Protein AF-A0A7L0XP33-F1 (afdb_monomer)

Sequence (122 aa):
SQVLLNQLRAVFDQIIELQNAQDAMYRAALEELQLRLQFEERKKQRELEGKWGVTASEEEEESKRMKEFQDSIPKMCSQLRILTHFYQGIVQQFLVLLTTSSDESLRFLSFRLDFNEHYKAR

Solvent-accessible surface area (backbone atoms only — not comparable to full-atom values): 6788 Å² total; per-residue (Å²): 114,68,68,60,54,54,46,53,49,52,53,52,53,46,51,51,52,48,51,54,52,52,51,54,51,52,50,56,53,50,53,53,52,52,53,51,53,52,51,54,50,54,40,53,52,31,49,73,71,69,43,86,64,74,54,73,68,57,53,51,52,48,54,49,51,53,47,55,53,60,67,43,48,62,55,55,54,50,51,51,53,50,52,52,53,52,47,53,54,52,52,41,52,45,44,53,53,26,58,71,44,94,47,69,70,46,32,54,48,32,52,64,74,45,64,80,53,79,64,62,82,127

Structure (mmCIF, N/CA/C/O backbone):
data_AF-A0A7L0XP33-F1
#
_entry.id   AF-A0A7L0XP33-F1
#
loop_
_atom_site.group_PDB
_atom_site.id
_atom_site.type_symbol
_atom_site.label_atom_id
_atom_site.label_alt_id
_atom_site.label_comp_id
_atom_site.label_asym_id
_atom_site.label_entity_id
_atom_site.label_seq_id
_atom_site.pdbx_PDB_ins_code
_atom_site.Cartn_x
_atom_site.Cartn_y
_atom_site.Cartn_z
_atom_site.occupancy
_atom_site.B_iso_or_equiv
_atom_site.auth_seq_id
_atom_site.auth_comp_id
_atom_site.auth_asym_id
_atom_site.auth_atom_id
_atom_site.pdbx_PDB_model_num
ATOM 1 N N . SER A 1 1 ? 13.344 -0.849 -31.177 1.00 59.28 1 SER A N 1
ATOM 2 C CA . SER A 1 1 ? 12.303 0.056 -30.639 1.00 59.28 1 SER A CA 1
ATOM 3 C C . SER A 1 1 ? 11.183 -0.639 -29.859 1.00 59.28 1 SER A C 1
ATOM 5 O O . SER A 1 1 ? 10.786 -0.095 -28.841 1.00 59.28 1 SER A O 1
ATOM 7 N N . GLN A 1 2 ? 10.695 -1.835 -30.240 1.00 76.06 2 GLN A N 1
ATOM 8 C CA . GLN A 1 2 ? 9.639 -2.550 -29.481 1.00 76.06 2 GLN A CA 1
ATOM 9 C C . GLN A 1 2 ? 10.021 -2.904 -28.033 1.00 76.06 2 GLN A C 1
ATOM 11 O O . GLN A 1 2 ? 9.199 -2.769 -27.136 1.00 76.06 2 GLN A O 1
ATOM 16 N N . VAL A 1 3 ? 11.275 -3.294 -27.784 1.00 77.94 3 VAL A N 1
ATOM 17 C CA . VAL A 1 3 ? 11.747 -3.660 -26.434 1.00 77.94 3 VAL A CA 1
ATOM 18 C C . VAL A 1 3 ? 11.653 -2.483 -25.453 1.00 77.94 3 VAL A C 1
ATOM 20 O O . VAL A 1 3 ? 11.224 -2.667 -24.320 1.00 77.94 3 VAL A O 1
ATOM 23 N N . LEU A 1 4 ? 11.979 -1.265 -25.902 1.00 75.69 4 LEU A N 1
ATOM 24 C CA . LEU A 1 4 ? 11.901 -0.053 -25.079 1.00 75.69 4 LEU A CA 1
ATOM 25 C C . LEU A 1 4 ? 10.450 0.292 -24.711 1.00 75.69 4 LEU A C 1
ATOM 27 O O . LEU A 1 4 ? 10.168 0.631 -23.568 1.00 75.69 4 LEU A O 1
ATOM 31 N N . LEU A 1 5 ? 9.526 0.166 -25.669 1.00 81.88 5 LEU A N 1
ATOM 32 C CA . LEU A 1 5 ? 8.097 0.400 -25.439 1.00 81.88 5 LEU A CA 1
ATOM 33 C C . LEU A 1 5 ? 7.494 -0.636 -24.486 1.00 81.88 5 LEU A C 1
ATOM 35 O O . LEU A 1 5 ? 6.687 -0.281 -23.633 1.00 81.88 5 LEU A O 1
ATOM 39 N N . ASN A 1 6 ? 7.917 -1.898 -24.591 1.00 83.38 6 ASN A N 1
ATOM 40 C CA . ASN A 1 6 ? 7.487 -2.948 -23.671 1.00 83.38 6 ASN A CA 1
ATOM 41 C C . ASN A 1 6 ? 7.986 -2.688 -22.243 1.00 83.38 6 ASN A C 1
ATOM 43 O O . ASN A 1 6 ? 7.234 -2.884 -21.296 1.00 83.38 6 ASN A O 1
ATOM 47 N N . GLN A 1 7 ? 9.219 -2.199 -22.089 1.00 79.31 7 GLN A N 1
ATOM 48 C CA . GLN A 1 7 ? 9.756 -1.810 -20.782 1.00 79.31 7 GLN A CA 1
ATOM 49 C C . GLN A 1 7 ? 9.049 -0.574 -20.212 1.00 79.31 7 GLN A C 1
ATOM 51 O O . GLN A 1 7 ? 8.690 -0.562 -19.041 1.00 79.31 7 GLN A O 1
ATOM 56 N N . LEU A 1 8 ? 8.764 0.433 -21.042 1.00 83.06 8 LEU A N 1
ATOM 57 C CA . LEU A 1 8 ? 7.969 1.594 -20.632 1.00 83.06 8 LEU A CA 1
ATOM 58 C C . LEU A 1 8 ? 6.578 1.166 -20.139 1.00 83.06 8 LEU A C 1
ATOM 60 O O . LEU A 1 8 ? 6.109 1.639 -19.109 1.00 83.06 8 LEU A O 1
ATOM 64 N N . ARG A 1 9 ? 5.932 0.241 -20.857 1.00 89.06 9 ARG A N 1
ATOM 65 C CA . ARG A 1 9 ? 4.645 -0.328 -20.453 1.00 89.06 9 ARG A CA 1
ATOM 66 C C . ARG A 1 9 ? 4.745 -1.052 -19.111 1.00 89.06 9 ARG A C 1
ATOM 68 O O . ARG A 1 9 ? 3.922 -0.790 -18.248 1.00 89.06 9 ARG A O 1
ATOM 75 N N . ALA A 1 10 ? 5.783 -1.864 -18.908 1.00 86.62 10 ALA A N 1
ATOM 76 C CA . ALA A 1 10 ? 6.020 -2.541 -17.635 1.00 86.62 10 ALA A CA 1
ATOM 77 C C . ALA A 1 10 ? 6.198 -1.554 -16.465 1.00 86.62 10 ALA A C 1
ATOM 79 O O . ALA A 1 10 ? 5.688 -1.800 -15.376 1.00 86.62 10 ALA A O 1
ATOM 80 N N . VAL A 1 11 ? 6.859 -0.409 -16.685 1.00 85.06 11 VAL A N 1
ATOM 81 C CA . VAL A 1 11 ? 6.952 0.661 -15.674 1.00 85.06 11 VAL A CA 1
ATOM 82 C C . VAL A 1 11 ? 5.568 1.221 -15.340 1.00 85.06 11 VAL A C 1
ATOM 84 O O . VAL A 1 11 ? 5.245 1.378 -14.164 1.00 85.06 11 VAL A O 1
ATOM 87 N N . PHE A 1 12 ? 4.742 1.515 -16.348 1.00 88.00 12 PHE A N 1
ATOM 88 C CA . PHE A 1 12 ? 3.384 2.019 -16.123 1.00 88.00 12 PHE A CA 1
ATOM 89 C C . PHE A 1 12 ? 2.499 1.010 -15.391 1.00 88.00 12 PHE A C 1
ATOM 91 O O . PHE A 1 12 ? 1.811 1.393 -14.446 1.00 88.00 12 PHE A O 1
ATOM 98 N N . ASP A 1 13 ? 2.552 -0.261 -15.782 1.00 90.25 13 ASP A N 1
ATOM 99 C CA . ASP A 1 13 ? 1.806 -1.331 -15.121 1.00 90.25 13 ASP A CA 1
ATOM 100 C C . ASP A 1 13 ? 2.211 -1.420 -13.636 1.00 90.25 13 ASP A C 1
ATOM 102 O O . ASP A 1 13 ? 1.348 -1.452 -12.759 1.00 90.25 13 ASP A O 1
ATOM 106 N N . GLN A 1 14 ? 3.509 -1.309 -13.330 1.00 87.19 14 GLN A N 1
ATOM 107 C CA . GLN A 1 14 ? 4.012 -1.318 -11.954 1.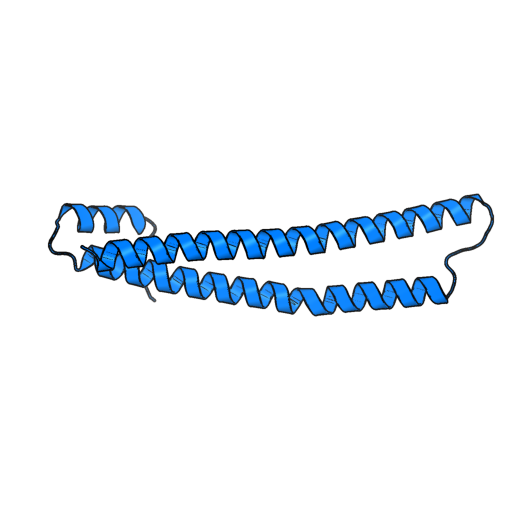00 87.19 14 GLN A CA 1
ATOM 108 C C . GLN A 1 14 ? 3.557 -0.104 -11.127 1.00 87.19 14 GLN A C 1
ATOM 110 O O . GLN A 1 14 ? 3.296 -0.232 -9.930 1.00 87.19 14 GLN A O 1
ATOM 115 N N . ILE A 1 15 ? 3.459 1.081 -11.742 1.00 88.88 15 ILE A N 1
ATOM 116 C CA . ILE A 1 15 ? 2.931 2.285 -11.078 1.00 88.88 15 ILE A CA 1
ATOM 117 C C . ILE A 1 15 ? 1.465 2.070 -10.690 1.00 88.88 15 ILE A C 1
ATOM 119 O O . ILE A 1 15 ? 1.072 2.401 -9.572 1.00 88.88 15 ILE A O 1
ATOM 123 N N . ILE A 1 16 ? 0.670 1.491 -11.592 1.00 91.31 16 ILE A N 1
ATOM 124 C CA . ILE A 1 16 ? -0.744 1.194 -11.342 1.00 91.31 16 ILE A CA 1
ATOM 125 C C . ILE A 1 16 ? -0.882 0.142 -10.235 1.00 91.31 16 ILE A C 1
ATOM 127 O O . ILE A 1 16 ? -1.699 0.307 -9.330 1.00 91.31 16 ILE A O 1
ATOM 131 N N . GLU A 1 17 ? -0.071 -0.919 -10.256 1.00 90.81 17 GLU A N 1
ATOM 132 C CA . GLU A 1 17 ? -0.069 -1.925 -9.187 1.00 90.81 17 GLU A CA 1
ATOM 133 C C . GLU A 1 17 ? 0.279 -1.323 -7.822 1.00 90.81 17 GLU A C 1
ATOM 135 O O . GLU A 1 17 ? -0.387 -1.626 -6.828 1.00 90.81 17 GLU A O 1
ATOM 140 N N . LEU A 1 18 ? 1.273 -0.430 -7.770 1.00 88.81 18 LEU A N 1
ATOM 141 C CA . LEU A 1 18 ? 1.637 0.273 -6.543 1.00 88.81 18 LEU A CA 1
ATOM 142 C C . LEU A 1 18 ? 0.493 1.154 -6.031 1.00 88.81 18 LEU A C 1
ATOM 144 O O . LEU A 1 18 ? 0.186 1.105 -4.841 1.00 88.81 18 LEU A O 1
ATOM 148 N N . GLN A 1 19 ? -0.156 1.921 -6.914 1.00 91.06 19 GLN A N 1
ATOM 149 C CA . GLN A 1 19 ? -1.314 2.746 -6.555 1.00 91.06 19 GLN A CA 1
ATOM 150 C C . GLN A 1 19 ? -2.454 1.897 -5.989 1.00 91.06 19 GLN A C 1
ATOM 152 O O . GLN A 1 19 ? -2.975 2.206 -4.922 1.00 91.06 19 GLN A O 1
ATOM 157 N N . ASN A 1 20 ? -2.794 0.788 -6.646 1.00 92.06 20 ASN A N 1
ATOM 158 C CA . ASN A 1 20 ? -3.858 -0.104 -6.188 1.00 92.06 20 ASN A CA 1
ATOM 159 C C . ASN A 1 20 ? -3.546 -0.724 -4.819 1.00 92.06 20 ASN A C 1
ATOM 161 O O . ASN A 1 20 ? -4.425 -0.803 -3.958 1.00 92.06 20 ASN A O 1
ATOM 165 N N . ALA A 1 21 ? -2.300 -1.154 -4.598 1.00 90.31 21 ALA A N 1
ATOM 166 C CA . ALA A 1 21 ? -1.872 -1.689 -3.310 1.00 90.31 21 ALA A CA 1
ATOM 167 C C . ALA A 1 21 ? -1.930 -0.619 -2.211 1.00 90.31 21 ALA A C 1
ATOM 169 O O . ALA A 1 21 ? -2.432 -0.880 -1.119 1.00 90.31 21 ALA A O 1
ATOM 170 N N . GLN A 1 22 ? -1.471 0.598 -2.509 1.00 89.56 22 GLN A N 1
ATOM 171 C CA . GLN A 1 22 ? -1.526 1.728 -1.588 1.00 89.56 22 GLN A CA 1
ATOM 172 C C . GLN A 1 22 ? -2.974 2.097 -1.229 1.00 89.56 22 GLN A C 1
ATOM 174 O O . GLN A 1 22 ? -3.287 2.259 -0.049 1.00 89.56 22 GLN A O 1
ATOM 179 N N . ASP A 1 23 ? -3.869 2.160 -2.213 1.00 93.31 23 ASP A N 1
ATOM 180 C CA . ASP A 1 23 ? -5.291 2.433 -2.004 1.00 93.31 23 ASP A CA 1
ATOM 181 C C . ASP A 1 23 ? -5.959 1.361 -1.141 1.00 93.31 23 ASP A C 1
ATOM 183 O O . ASP A 1 23 ? -6.701 1.686 -0.212 1.00 93.31 23 ASP A O 1
ATOM 187 N N . ALA A 1 24 ? -5.677 0.080 -1.400 1.00 90.94 24 ALA A N 1
ATOM 188 C CA . ALA A 1 24 ? -6.183 -1.018 -0.581 1.00 90.94 24 ALA A CA 1
ATOM 189 C C . ALA A 1 24 ? -5.712 -0.893 0.875 1.00 90.94 24 ALA A C 1
ATOM 191 O O . ALA A 1 24 ? -6.496 -1.102 1.804 1.00 90.94 24 ALA A O 1
ATOM 192 N N . MET A 1 25 ? -4.454 -0.490 1.082 1.00 90.25 25 MET A N 1
ATOM 193 C CA . MET A 1 25 ? -3.920 -0.275 2.421 1.00 90.25 25 MET A CA 1
ATOM 194 C C . MET A 1 25 ? -4.575 0.891 3.150 1.00 90.25 25 MET A C 1
ATOM 196 O O . MET A 1 25 ? 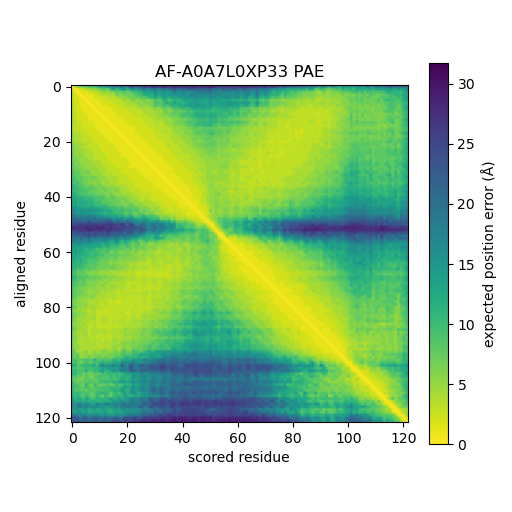-4.938 0.750 4.319 1.00 90.25 25 MET A O 1
ATOM 200 N N . TYR A 1 26 ? -4.747 2.028 2.476 1.00 91.69 26 TYR A N 1
ATOM 201 C CA . TYR A 1 26 ? -5.408 3.181 3.076 1.00 91.69 26 TYR A CA 1
ATOM 202 C C . TYR A 1 26 ? -6.862 2.893 3.415 1.00 91.69 26 TYR A C 1
ATOM 204 O O . TYR A 1 26 ? -7.304 3.270 4.496 1.00 91.69 26 TYR A O 1
ATOM 212 N N . ARG A 1 27 ? -7.592 2.199 2.536 1.00 93.69 27 ARG A N 1
ATOM 213 C CA . ARG A 1 27 ? -8.982 1.807 2.803 1.00 93.69 27 ARG A CA 1
ATOM 214 C C . ARG A 1 27 ? -9.082 0.943 4.052 1.00 93.69 27 ARG A C 1
ATOM 216 O O . ARG A 1 27 ? -9.817 1.309 4.959 1.00 93.69 27 ARG A O 1
ATOM 223 N N . ALA A 1 28 ? -8.275 -0.114 4.150 1.00 91.00 28 ALA A N 1
ATOM 224 C CA . ALA A 1 28 ? -8.269 -0.984 5.326 1.00 91.00 28 ALA A CA 1
ATOM 225 C C . ALA A 1 28 ? -7.932 -0.221 6.622 1.00 91.00 28 ALA A C 1
ATOM 227 O O . ALA A 1 28 ? -8.567 -0.429 7.652 1.00 91.00 28 ALA A O 1
ATOM 228 N N . ALA A 1 29 ? -6.958 0.693 6.576 1.00 90.94 29 ALA A N 1
ATOM 229 C CA . ALA A 1 29 ? -6.582 1.497 7.739 1.00 90.94 29 ALA A CA 1
ATOM 230 C C . ALA A 1 29 ? -7.670 2.505 8.151 1.00 90.94 29 ALA A C 1
ATOM 232 O O . ALA A 1 29 ? -7.903 2.710 9.343 1.00 90.94 29 ALA A O 1
ATOM 233 N N . LEU A 1 30 ? -8.332 3.139 7.180 1.00 93.81 30 LEU A N 1
ATOM 234 C CA . LEU A 1 30 ? -9.419 4.087 7.431 1.00 93.81 30 LEU A CA 1
ATOM 235 C C . LEU A 1 30 ? -10.671 3.389 7.964 1.00 93.81 30 LEU A C 1
ATOM 237 O O . LEU A 1 30 ? -11.291 3.899 8.895 1.00 93.81 30 LEU A O 1
ATOM 241 N N . GLU A 1 31 ? -11.017 2.223 7.418 1.00 93.50 31 GLU A N 1
ATOM 242 C CA . GLU A 1 31 ? -12.128 1.401 7.904 1.00 93.50 31 GLU A CA 1
ATOM 243 C C . GLU A 1 31 ? -11.907 0.980 9.362 1.00 93.50 31 GLU A C 1
ATOM 245 O O . GLU A 1 31 ? -12.784 1.190 10.200 1.00 93.50 31 GLU A O 1
ATOM 250 N N . GLU A 1 32 ? -10.715 0.478 9.696 1.00 92.06 32 GLU A N 1
ATOM 251 C CA . GLU A 1 32 ? -10.362 0.110 11.072 1.00 92.06 32 GLU A CA 1
ATOM 252 C C . GLU A 1 32 ? -10.440 1.314 12.025 1.00 92.06 32 GLU A C 1
ATOM 254 O O . GLU A 1 32 ? -11.001 1.220 13.119 1.00 92.06 32 GLU A O 1
ATOM 259 N N . LEU A 1 33 ? -9.929 2.478 11.609 1.00 92.31 33 LEU A N 1
ATOM 260 C CA . LEU A 1 33 ? -10.020 3.704 12.404 1.00 92.31 33 LEU A CA 1
ATOM 261 C C . LEU A 1 33 ? -11.479 4.103 12.658 1.00 92.31 33 LEU A C 1
ATOM 263 O O . LEU A 1 33 ? -11.841 4.454 13.782 1.00 92.31 33 LEU A O 1
ATOM 267 N N . GLN A 1 34 ? -12.321 4.040 11.628 1.00 93.25 34 GLN A N 1
ATOM 268 C CA . GLN A 1 34 ? -13.733 4.382 11.739 1.00 93.25 34 GLN A CA 1
ATOM 269 C C . GLN A 1 34 ? -14.465 3.440 12.705 1.00 93.25 34 GLN A C 1
ATOM 271 O O . GLN A 1 34 ? -15.255 3.908 13.527 1.00 93.25 34 GLN A O 1
ATOM 276 N N . LEU A 1 35 ? -14.176 2.137 12.660 1.00 90.69 35 LEU A N 1
ATOM 277 C CA . LEU A 1 35 ? -14.756 1.152 13.578 1.00 90.69 35 LEU A CA 1
ATOM 278 C C . LEU A 1 35 ? -14.365 1.421 15.036 1.00 90.69 35 LEU A C 1
ATOM 280 O O . LEU A 1 35 ? -15.232 1.382 15.914 1.00 90.69 35 LEU A O 1
ATOM 284 N N . ARG A 1 36 ? -13.097 1.763 15.295 1.00 90.00 36 ARG A N 1
ATOM 285 C CA . ARG A 1 36 ? -12.619 2.114 16.644 1.00 90.00 36 ARG A CA 1
ATOM 286 C C . ARG A 1 36 ? -13.300 3.364 17.189 1.00 90.00 36 ARG A C 1
ATOM 288 O O . ARG A 1 36 ? -13.751 3.369 18.332 1.00 90.00 36 ARG A O 1
ATOM 295 N N . LEU A 1 37 ? -13.441 4.399 16.361 1.00 91.88 37 LEU A N 1
ATOM 296 C CA . LEU A 1 37 ? -14.145 5.627 16.742 1.00 91.88 37 LEU A CA 1
ATOM 297 C C . LEU A 1 37 ? -15.619 5.353 17.075 1.00 91.88 37 LEU A C 1
ATOM 299 O O . LEU A 1 37 ? -16.117 5.819 18.099 1.00 91.88 37 LEU A O 1
ATOM 303 N N . GLN A 1 38 ? -16.305 4.545 16.261 1.00 90.19 38 GLN A N 1
ATOM 304 C CA . GLN A 1 38 ? -17.694 4.145 16.517 1.00 90.19 38 GLN A CA 1
ATOM 305 C C . GLN A 1 38 ? -17.839 3.309 17.794 1.00 90.19 38 GLN A C 1
ATOM 307 O O . GLN A 1 38 ? -18.851 3.391 18.493 1.00 90.19 38 GLN A O 1
ATOM 312 N N . PHE A 1 39 ? -16.858 2.465 18.106 1.00 87.06 39 PHE A N 1
ATOM 313 C CA . PHE A 1 39 ? -16.845 1.698 19.345 1.00 87.06 39 PHE A CA 1
ATOM 314 C C . PHE A 1 39 ? -16.672 2.605 20.571 1.00 87.06 39 PHE A C 1
ATOM 316 O O . PHE A 1 39 ? -17.451 2.497 21.522 1.00 87.06 39 PHE A O 1
ATOM 323 N N . GLU A 1 40 ? -15.734 3.553 20.529 1.00 87.50 40 GLU A N 1
ATOM 324 C CA . GLU A 1 40 ? -15.558 4.544 21.596 1.00 87.50 40 GLU A CA 1
ATOM 325 C C . GLU A 1 40 ? -16.802 5.415 21.804 1.00 87.50 40 GLU A C 1
ATOM 327 O O . GLU A 1 40 ? -17.191 5.681 22.943 1.00 87.50 40 GLU A O 1
ATOM 332 N N . GLU A 1 41 ? -17.454 5.849 20.725 1.00 88.69 41 GLU A N 1
ATOM 333 C CA . GLU A 1 41 ? -18.670 6.658 20.806 1.00 88.69 41 GLU A CA 1
ATOM 334 C C . GLU A 1 41 ? -19.831 5.878 21.438 1.00 88.69 41 GLU A C 1
ATOM 336 O O . GLU A 1 41 ? -20.491 6.382 22.349 1.00 88.69 41 GLU A O 1
ATOM 341 N N . ARG A 1 42 ? -20.026 4.611 21.045 1.00 86.12 42 ARG A N 1
ATOM 342 C CA . ARG A 1 42 ? -21.024 3.725 21.669 1.00 86.12 42 ARG A CA 1
ATOM 343 C C . ARG A 1 42 ? -20.752 3.503 23.153 1.00 86.12 42 ARG A C 1
ATOM 345 O O . ARG A 1 42 ? -21.695 3.470 23.943 1.00 86.12 42 ARG A O 1
ATOM 352 N N . LYS A 1 43 ? -19.483 3.368 23.545 1.00 85.06 43 LYS A N 1
ATOM 353 C CA . LYS A 1 43 ? -19.091 3.237 24.953 1.00 85.06 43 LYS A CA 1
ATOM 354 C C . LYS A 1 43 ? -19.471 4.490 25.749 1.00 85.06 43 LYS A C 1
ATOM 356 O O . LYS A 1 43 ? -20.141 4.369 26.772 1.00 85.06 43 LYS A O 1
ATOM 361 N N . LYS A 1 44 ? -19.149 5.682 25.230 1.00 85.19 44 LYS A N 1
ATOM 362 C CA . LYS A 1 44 ? -19.531 6.971 25.838 1.00 85.19 44 LYS A CA 1
ATOM 363 C C . LYS A 1 44 ? -21.049 7.132 25.960 1.00 85.19 44 LYS A C 1
ATOM 365 O O . LYS A 1 44 ? -21.533 7.592 26.989 1.00 85.19 44 LYS A O 1
ATOM 370 N N . GLN A 1 45 ? -21.814 6.735 24.940 1.00 84.69 45 GLN A N 1
ATOM 371 C CA . GLN A 1 45 ? -23.280 6.795 24.984 1.00 84.69 45 GLN A CA 1
ATOM 372 C C . GLN A 1 45 ? -23.867 5.899 26.084 1.00 84.69 45 GLN A C 1
ATOM 374 O O . GLN A 1 45 ? -24.744 6.340 26.821 1.00 84.69 45 GLN A O 1
ATOM 379 N N . ARG A 1 46 ? -23.358 4.674 26.264 1.00 81.50 46 ARG A N 1
ATOM 380 C CA . ARG A 1 46 ? -23.826 3.789 27.349 1.00 81.50 46 ARG A CA 1
ATOM 381 C C . ARG A 1 46 ? -23.486 4.315 28.734 1.00 81.50 46 ARG A C 1
ATOM 383 O O . ARG A 1 46 ? -24.330 4.239 29.625 1.00 81.50 46 ARG A O 1
ATOM 390 N N . GLU A 1 47 ? -22.290 4.880 28.891 1.00 81.75 47 GLU A N 1
ATOM 391 C CA . GLU A 1 47 ? -21.882 5.543 30.132 1.00 81.75 47 GLU A CA 1
ATOM 392 C C . GLU A 1 47 ? -22.845 6.692 30.486 1.00 81.75 47 GLU A C 1
ATOM 394 O O . GLU A 1 47 ? -23.261 6.801 31.639 1.00 81.75 47 GLU A O 1
ATOM 399 N N . LEU A 1 48 ? -23.284 7.483 29.497 1.00 80.56 48 LEU A N 1
ATOM 400 C CA . LEU A 1 48 ? -24.298 8.535 29.672 1.00 80.56 48 LEU A CA 1
ATOM 401 C C . LEU A 1 48 ? -25.696 7.985 30.005 1.00 80.56 48 LEU A C 1
ATOM 403 O O . LEU A 1 48 ? -26.414 8.590 30.797 1.00 80.56 48 LEU A O 1
ATOM 407 N N . GLU A 1 49 ? -26.081 6.834 29.447 1.00 81.94 49 GLU A N 1
ATOM 408 C CA . GLU A 1 49 ? -27.330 6.126 29.780 1.00 81.94 49 GLU A CA 1
ATOM 409 C C . GLU A 1 49 ? -27.313 5.478 31.181 1.00 81.94 49 GLU A C 1
ATOM 411 O O . GLU A 1 49 ? -28.301 4.865 31.592 1.00 81.94 49 GLU A O 1
ATOM 416 N N . GLY A 1 50 ? -26.201 5.571 31.920 1.00 74.56 50 GLY A N 1
ATOM 417 C CA . GLY A 1 50 ? -26.035 4.951 33.237 1.00 74.56 50 GLY A CA 1
ATOM 418 C C . GLY A 1 50 ? -25.840 3.431 33.189 1.00 74.56 50 GLY A C 1
ATOM 419 O O . GLY A 1 50 ? -25.805 2.781 34.237 1.00 74.56 50 GLY A O 1
ATOM 420 N N . LYS A 1 51 ? -25.691 2.849 31.990 1.00 71.75 51 LYS A N 1
ATOM 421 C CA . LYS A 1 51 ? -25.310 1.446 31.796 1.00 71.75 51 LYS A CA 1
ATOM 422 C C . LYS A 1 51 ? -23.787 1.370 31.785 1.00 71.75 51 LYS A C 1
ATOM 424 O O . LYS A 1 51 ? -23.132 1.897 30.891 1.00 71.75 51 LYS A O 1
ATOM 429 N N . TRP A 1 52 ? -23.208 0.710 32.781 1.00 58.38 52 TRP A N 1
ATOM 430 C CA . TRP A 1 52 ? -21.758 0.574 32.862 1.00 58.38 52 TRP A CA 1
ATOM 431 C C . TRP A 1 52 ? -21.216 -0.324 31.743 1.00 58.38 52 TRP A C 1
ATOM 433 O O . TRP A 1 52 ? -21.407 -1.537 31.758 1.00 58.38 52 TRP A O 1
ATOM 443 N N . GLY A 1 53 ? -20.474 0.294 30.823 1.00 62.59 53 GLY A N 1
ATOM 444 C CA . GLY A 1 53 ? -19.425 -0.355 30.049 1.00 62.59 53 GLY A CA 1
ATOM 445 C C . GLY A 1 53 ? -19.837 -1.107 28.783 1.00 62.59 53 GLY A C 1
ATOM 446 O O . GLY A 1 53 ? -20.949 -1.021 28.257 1.00 62.59 53 GLY A O 1
ATOM 447 N N . VAL A 1 54 ? -18.838 -1.819 28.272 1.00 67.12 54 VAL A N 1
ATOM 448 C CA . VAL A 1 54 ? -18.912 -2.723 27.128 1.00 67.12 54 VAL A CA 1
ATOM 449 C C . VAL A 1 54 ? -19.175 -4.126 27.678 1.00 67.12 54 VAL A C 1
ATOM 451 O O . VAL A 1 54 ? -18.665 -4.473 28.743 1.00 67.12 54 VAL A O 1
ATOM 454 N N . THR A 1 55 ? -19.996 -4.931 27.006 1.00 75.50 55 THR A N 1
ATOM 455 C CA . THR A 1 55 ? -20.168 -6.328 27.434 1.00 75.50 55 THR A CA 1
ATOM 456 C C . THR A 1 55 ? -18.873 -7.107 27.193 1.00 75.50 55 THR A C 1
ATOM 458 O O . THR A 1 55 ? -18.156 -6.828 26.237 1.00 75.50 55 THR A O 1
ATOM 461 N N . ALA A 1 56 ? -18.578 -8.117 28.017 1.00 76.00 56 ALA A N 1
ATOM 462 C CA . ALA A 1 56 ? -17.381 -8.948 27.831 1.00 76.00 56 ALA A CA 1
ATOM 463 C C . ALA A 1 56 ? -17.281 -9.536 26.405 1.00 76.00 56 ALA A C 1
ATOM 465 O O . ALA A 1 56 ? -16.193 -9.617 25.850 1.00 76.00 56 ALA A O 1
ATOM 466 N N . SER A 1 57 ? -18.427 -9.849 25.785 1.00 77.75 57 SER A N 1
ATOM 467 C CA . SER A 1 57 ? -18.515 -10.305 24.389 1.00 77.75 57 SER A CA 1
ATOM 468 C C . SER A 1 57 ? -18.025 -9.254 23.388 1.00 77.75 57 SER A C 1
ATOM 470 O O . SER A 1 57 ? -17.288 -9.570 22.463 1.00 77.75 57 SER A O 1
ATOM 472 N N . GLU A 1 58 ? -18.410 -7.992 23.565 1.00 79.06 58 GLU A N 1
ATOM 473 C CA . GLU A 1 58 ? -18.038 -6.901 22.657 1.00 79.06 58 GLU A CA 1
ATOM 474 C C . GLU A 1 58 ? -16.564 -6.500 22.803 1.00 79.06 58 GLU A C 1
ATOM 476 O O . GLU A 1 58 ? -15.924 -6.121 21.823 1.00 79.06 58 GLU A O 1
ATOM 481 N N . GLU A 1 59 ? -16.009 -6.596 24.013 1.00 82.25 59 GLU A N 1
ATOM 482 C CA . GLU A 1 59 ? -14.581 -6.367 24.259 1.00 82.25 59 GLU A CA 1
ATOM 483 C C . GLU A 1 59 ? -13.720 -7.490 23.662 1.00 82.25 59 GLU A C 1
ATOM 485 O O . GLU A 1 59 ? -12.666 -7.232 23.076 1.00 82.25 59 GLU A O 1
ATOM 490 N N . GLU A 1 60 ? -14.194 -8.735 23.730 1.00 84.81 60 GLU A N 1
ATOM 491 C CA . GLU A 1 60 ? -13.536 -9.887 23.113 1.00 84.81 60 GLU A CA 1
ATOM 492 C C . GLU A 1 60 ? -13.581 -9.814 21.575 1.00 84.81 60 GLU A C 1
ATOM 494 O O . GLU A 1 60 ? -12.569 -10.055 20.910 1.00 84.81 60 GLU A O 1
ATOM 499 N N . GLU A 1 61 ? -14.706 -9.378 20.998 1.00 85.00 61 GLU A N 1
ATOM 500 C CA . GLU A 1 61 ? -14.844 -9.103 19.561 1.00 85.00 61 GLU A CA 1
ATOM 501 C C . GLU A 1 61 ? -13.944 -7.957 19.075 1.00 85.00 61 GLU A C 1
ATOM 503 O O . GLU A 1 61 ? -13.363 -8.049 17.992 1.00 85.00 61 GLU A O 1
ATOM 508 N N . GLU A 1 62 ? -13.815 -6.871 19.844 1.00 85.00 62 GLU A N 1
ATOM 509 C CA . GLU A 1 62 ? -12.906 -5.759 19.526 1.00 85.00 62 GLU A CA 1
ATOM 510 C C . GLU A 1 62 ? -11.440 -6.205 19.612 1.00 85.00 62 GLU A C 1
ATOM 512 O O . GLU A 1 62 ? -10.653 -5.950 18.701 1.00 85.00 62 GLU A O 1
ATOM 517 N N . SER A 1 63 ? -11.077 -6.953 20.658 1.00 86.19 63 SER A N 1
ATOM 518 C CA . SER A 1 63 ? -9.730 -7.510 20.831 1.00 86.19 63 SER A CA 1
ATOM 519 C C . SER A 1 63 ? -9.353 -8.459 19.691 1.00 86.19 63 SER A C 1
ATOM 521 O O . SER A 1 63 ? -8.225 -8.426 19.192 1.00 86.19 63 SER A O 1
ATOM 523 N N . LYS A 1 64 ? -10.307 -9.275 19.225 1.00 89.12 64 LYS A N 1
ATOM 524 C CA . LYS A 1 64 ? -10.117 -10.155 18.071 1.00 89.12 64 LYS A CA 1
ATOM 525 C C . LYS A 1 64 ? -9.899 -9.361 16.782 1.00 89.12 64 LYS A C 1
ATOM 527 O O . LYS A 1 64 ? -8.914 -9.616 16.096 1.00 89.12 64 LYS A O 1
ATOM 532 N N . ARG A 1 65 ? -10.748 -8.369 16.489 1.00 88.69 65 ARG A N 1
ATOM 533 C CA . ARG A 1 65 ? -10.607 -7.502 15.301 1.00 88.69 65 ARG A CA 1
ATOM 534 C C . ARG A 1 65 ? -9.284 -6.738 15.297 1.00 88.69 65 ARG A C 1
ATOM 536 O O . ARG A 1 65 ? -8.574 -6.741 14.295 1.00 88.69 65 ARG A O 1
ATOM 543 N N . MET A 1 66 ? -8.897 -6.173 16.441 1.00 88.62 66 MET A N 1
ATOM 544 C CA . MET A 1 66 ? -7.627 -5.463 16.583 1.00 88.62 66 MET A CA 1
ATOM 545 C C . MET A 1 66 ? -6.426 -6.379 16.313 1.00 88.62 66 MET A C 1
ATOM 547 O O . MET A 1 66 ? -5.477 -5.955 15.652 1.00 88.62 66 MET A O 1
ATOM 551 N N . LYS A 1 67 ? -6.468 -7.632 16.786 1.00 90.12 67 LYS A N 1
ATOM 552 C CA . LYS A 1 67 ? -5.437 -8.635 16.480 1.00 90.12 67 LYS A CA 1
ATOM 553 C C . LYS A 1 67 ? -5.415 -9.002 15.000 1.00 90.12 67 LYS A C 1
ATOM 555 O O . LYS A 1 67 ? -4.342 -9.027 14.412 1.00 90.12 67 LYS A O 1
ATOM 560 N N . GLU A 1 68 ? -6.573 -9.230 14.386 1.00 90.00 68 GLU A N 1
ATOM 561 C CA . GLU A 1 68 ? -6.671 -9.549 12.956 1.00 90.00 68 GLU A CA 1
ATOM 562 C C . GLU A 1 68 ? -6.083 -8.430 12.080 1.00 90.00 68 GLU A C 1
ATOM 564 O O . GLU A 1 68 ? -5.311 -8.711 11.159 1.00 90.00 68 GLU A O 1
ATOM 569 N N . PHE A 1 69 ? -6.366 -7.164 12.407 1.00 90.12 69 PHE A N 1
ATOM 570 C CA . PHE A 1 69 ? -5.760 -6.013 11.734 1.00 90.12 69 PHE A CA 1
ATOM 571 C C . PHE A 1 69 ? -4.25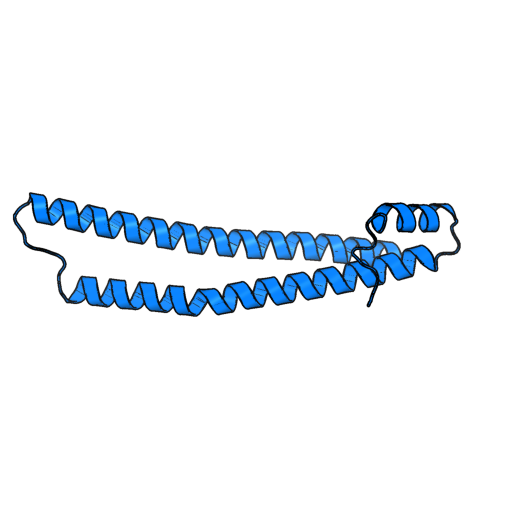1 -5.920 12.001 1.00 90.12 69 PHE A C 1
ATOM 573 O O . PHE A 1 69 ? -3.454 -5.688 11.090 1.00 90.12 69 PHE A O 1
ATOM 580 N N . GLN A 1 70 ? -3.817 -6.145 13.244 1.00 89.75 70 GLN A N 1
ATOM 581 C CA . GLN A 1 70 ? -2.395 -6.153 13.586 1.00 89.75 70 GLN A CA 1
ATOM 582 C C . GLN A 1 7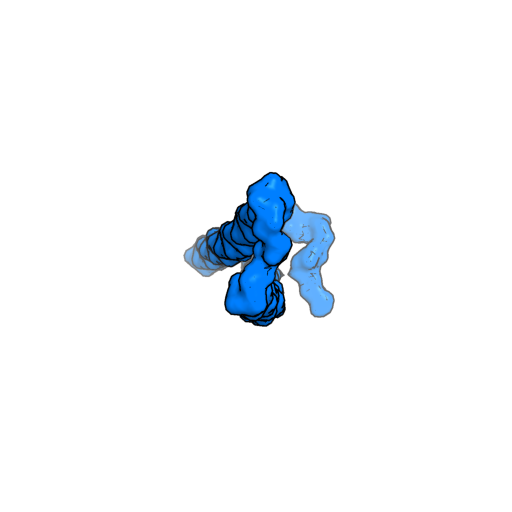0 ? -1.627 -7.234 12.810 1.00 89.75 70 GLN A C 1
ATOM 584 O O . GLN A 1 70 ? -0.520 -6.977 12.336 1.00 89.75 70 GLN A O 1
ATOM 589 N N . ASP A 1 71 ? -2.235 -8.401 12.608 1.00 92.19 71 ASP A N 1
ATOM 590 C CA . ASP A 1 71 ? -1.676 -9.506 11.830 1.00 92.19 71 ASP A CA 1
ATOM 591 C C . ASP A 1 71 ? -1.689 -9.238 10.313 1.00 92.19 71 ASP A C 1
ATOM 593 O O . ASP A 1 71 ? -0.901 -9.834 9.565 1.00 92.19 71 ASP A O 1
ATOM 597 N N . SER A 1 72 ? -2.551 -8.338 9.822 1.00 89.19 72 SER A N 1
ATOM 598 C CA . SER A 1 72 ? -2.564 -7.932 8.412 1.00 89.19 72 SER A CA 1
ATOM 599 C C . SER A 1 72 ? -1.503 -6.883 8.076 1.00 89.19 72 SER A C 1
ATOM 601 O O . SER A 1 72 ? -0.989 -6.898 6.955 1.00 89.19 72 SER A O 1
ATOM 603 N N . ILE A 1 73 ? -1.099 -6.028 9.027 1.00 89.69 73 ILE A N 1
ATOM 604 C CA . ILE A 1 73 ? -0.101 -4.963 8.796 1.00 89.69 73 ILE A CA 1
ATOM 605 C C . ILE A 1 73 ? 1.216 -5.507 8.205 1.00 89.69 73 ILE A C 1
ATOM 607 O O . ILE A 1 73 ? 1.652 -4.996 7.169 1.00 89.69 73 ILE A O 1
ATOM 611 N N . PRO A 1 74 ? 1.863 -6.554 8.765 1.00 92.25 74 PRO A N 1
ATOM 612 C CA . PRO A 1 74 ? 3.098 -7.091 8.194 1.00 92.25 74 PRO A CA 1
ATOM 613 C C . PRO A 1 74 ? 2.921 -7.606 6.765 1.00 92.25 74 PRO A C 1
ATOM 615 O O . PRO A 1 74 ? 3.820 -7.440 5.939 1.00 92.25 74 PRO A O 1
ATOM 618 N N . LYS A 1 75 ? 1.760 -8.198 6.453 1.00 90.12 75 LYS A N 1
ATOM 619 C CA . LYS A 1 75 ? 1.443 -8.695 5.105 1.00 90.12 75 LYS A CA 1
ATOM 620 C C . LYS A 1 75 ? 1.386 -7.532 4.118 1.00 90.12 75 LYS A C 1
ATOM 622 O O . LYS A 1 75 ? 2.059 -7.583 3.091 1.00 90.12 75 LYS A O 1
ATOM 627 N N . MET A 1 76 ? 0.690 -6.458 4.474 1.00 88.00 76 MET A N 1
ATOM 628 C CA . MET A 1 76 ? 0.592 -5.239 3.666 1.00 88.00 76 MET A CA 1
ATOM 629 C C . MET A 1 76 ? 1.970 -4.587 3.451 1.00 88.00 76 MET A C 1
ATOM 631 O O . MET A 1 76 ? 2.361 -4.293 2.322 1.00 88.00 76 MET A O 1
ATOM 635 N N . CYS A 1 77 ? 2.775 -4.463 4.512 1.00 88.12 77 CYS A N 1
ATOM 636 C CA . CYS A 1 77 ? 4.146 -3.952 4.416 1.00 88.1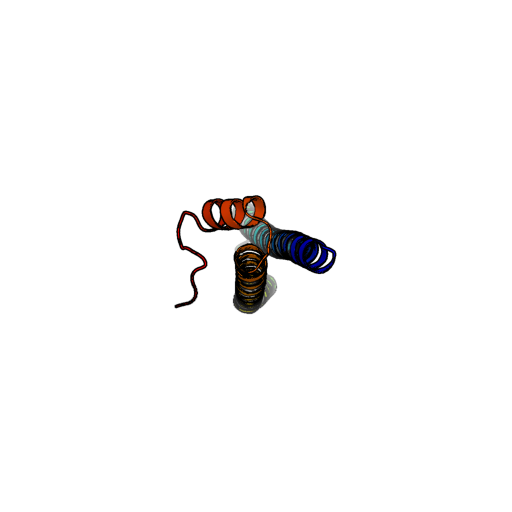2 77 CYS A CA 1
ATOM 637 C C . CYS A 1 77 ? 5.038 -4.830 3.526 1.00 88.12 77 CYS A C 1
ATOM 639 O O . CYS A 1 77 ? 5.858 -4.318 2.762 1.00 88.12 77 CYS A O 1
ATOM 641 N N . SER A 1 78 ? 4.887 -6.155 3.603 1.00 90.75 78 SER A N 1
ATOM 642 C CA . SER A 1 78 ? 5.643 -7.081 2.756 1.00 90.75 78 SER A CA 1
ATOM 643 C C . SER A 1 78 ? 5.275 -6.937 1.279 1.00 90.75 78 SER A C 1
ATOM 645 O O . SER A 1 78 ? 6.173 -6.918 0.439 1.00 90.75 78 SER A O 1
ATOM 647 N N . GLN A 1 79 ? 3.988 -6.745 0.969 1.00 88.88 79 GLN A N 1
ATOM 648 C CA . GLN A 1 79 ? 3.505 -6.500 -0.390 1.00 88.88 79 GLN A CA 1
ATOM 649 C C . GLN A 1 79 ? 4.086 -5.203 -0.959 1.00 88.88 79 GLN A C 1
ATOM 651 O O . GLN A 1 79 ? 4.648 -5.224 -2.051 1.00 88.88 79 GLN A O 1
ATOM 656 N N . LEU A 1 80 ? 4.065 -4.103 -0.197 1.00 88.69 80 LEU A N 1
ATOM 657 C CA . LEU A 1 80 ? 4.717 -2.854 -0.611 1.00 88.69 80 LEU A CA 1
ATOM 658 C C . LEU A 1 80 ? 6.217 -3.030 -0.846 1.00 88.69 80 LEU A C 1
ATOM 660 O O . LEU A 1 80 ? 6.755 -2.523 -1.827 1.00 88.69 80 LEU A O 1
ATOM 664 N N . ARG A 1 81 ? 6.912 -3.762 0.032 1.00 88.44 81 ARG A N 1
ATOM 665 C CA . ARG A 1 8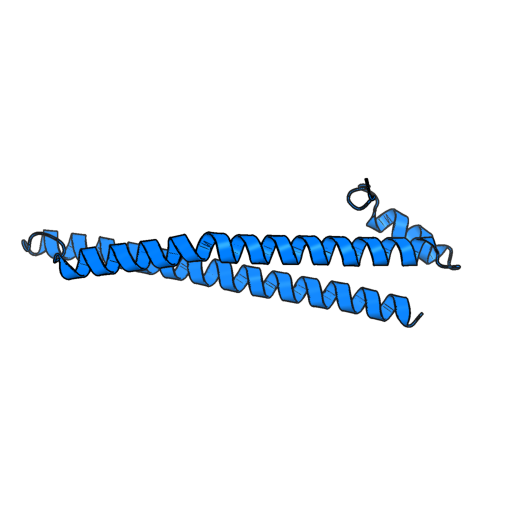1 ? 8.351 -4.003 -0.133 1.00 88.44 81 ARG A CA 1
ATOM 666 C C . ARG A 1 81 ? 8.647 -4.773 -1.419 1.00 88.44 81 ARG A C 1
ATOM 668 O O . ARG A 1 81 ? 9.605 -4.447 -2.114 1.00 88.44 81 ARG A O 1
ATOM 675 N N . ILE A 1 82 ? 7.820 -5.765 -1.742 1.00 89.75 82 ILE A N 1
ATOM 676 C CA . ILE A 1 82 ? 7.915 -6.532 -2.987 1.00 89.75 82 ILE A CA 1
ATOM 677 C C . ILE A 1 82 ? 7.695 -5.613 -4.197 1.00 89.75 82 ILE A C 1
ATOM 679 O O . ILE A 1 82 ? 8.536 -5.593 -5.093 1.00 89.75 82 ILE A O 1
ATOM 683 N N . LEU A 1 83 ? 6.632 -4.804 -4.195 1.00 88.12 83 LEU A N 1
ATOM 684 C CA . LEU A 1 83 ? 6.322 -3.871 -5.286 1.00 88.12 83 LEU A CA 1
ATOM 685 C C . LEU A 1 83 ? 7.438 -2.842 -5.510 1.00 88.12 83 LEU A C 1
ATOM 687 O O . LEU A 1 83 ? 7.796 -2.574 -6.657 1.00 88.12 83 LEU A O 1
ATOM 691 N N . THR A 1 84 ? 8.032 -2.321 -4.434 1.00 84.69 84 THR A N 1
ATOM 692 C CA . THR A 1 84 ? 9.183 -1.407 -4.499 1.00 84.69 84 THR A CA 1
ATOM 693 C C . THR A 1 84 ? 10.402 -2.079 -5.129 1.00 84.69 84 THR A C 1
ATOM 695 O O . THR A 1 84 ? 11.041 -1.493 -6.002 1.00 84.69 84 THR A O 1
ATOM 698 N N . HIS A 1 85 ? 10.716 -3.318 -4.733 1.00 87.12 85 HIS A N 1
ATOM 699 C CA . HIS A 1 85 ? 11.828 -4.064 -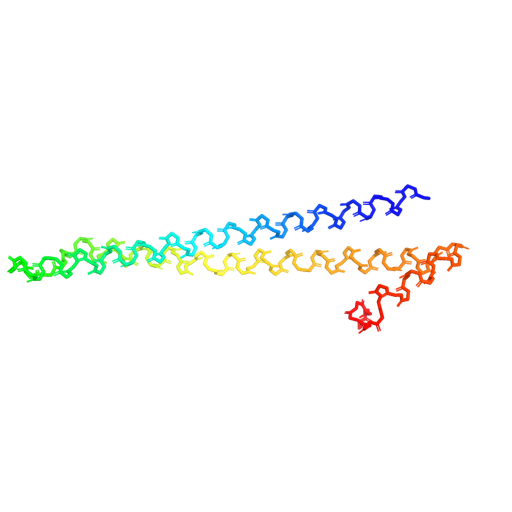5.327 1.00 87.12 85 HIS A CA 1
ATOM 700 C C . HIS A 1 85 ? 11.605 -4.355 -6.815 1.00 87.12 85 HIS A C 1
ATOM 702 O O . HIS A 1 85 ? 12.535 -4.204 -7.607 1.00 87.12 85 HIS A O 1
ATOM 708 N N . PHE A 1 86 ? 10.383 -4.722 -7.211 1.00 84.50 86 PHE A N 1
ATOM 709 C CA . PHE A 1 86 ? 10.045 -4.926 -8.619 1.00 84.50 86 PHE A CA 1
ATOM 710 C C . PHE A 1 86 ? 10.169 -3.635 -9.431 1.00 84.50 86 PHE A C 1
ATOM 712 O O . PHE A 1 86 ? 10.832 -3.638 -10.468 1.00 84.50 86 PHE A O 1
ATOM 719 N N . TYR A 1 87 ? 9.625 -2.520 -8.934 1.00 84.75 87 TYR A N 1
ATOM 720 C CA . TYR A 1 87 ? 9.758 -1.214 -9.583 1.00 84.75 87 TYR A CA 1
ATOM 721 C C . TYR A 1 87 ? 11.224 -0.819 -9.777 1.00 84.75 87 TYR A C 1
ATOM 723 O O . TYR A 1 87 ? 11.625 -0.449 -10.880 1.00 84.75 87 TYR A O 1
ATOM 731 N N . GLN A 1 88 ? 12.048 -0.962 -8.735 1.00 82.81 88 GLN A N 1
ATOM 732 C CA . GLN A 1 88 ? 13.476 -0.667 -8.817 1.00 82.81 88 GLN A CA 1
ATOM 733 C C . GLN A 1 88 ? 14.169 -1.508 -9.899 1.00 82.81 88 GLN A C 1
ATOM 735 O O . GLN A 1 88 ? 14.929 -0.961 -10.698 1.00 82.81 88 GLN A O 1
ATOM 740 N N . GL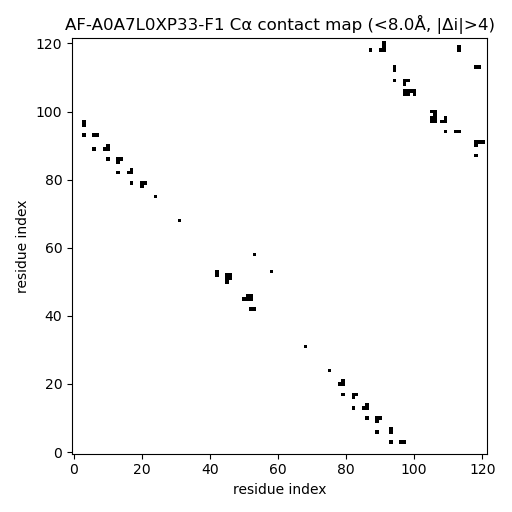Y A 1 89 ? 13.879 -2.811 -9.964 1.00 84.44 89 GLY A N 1
ATOM 741 C CA . GLY A 1 89 ? 14.447 -3.703 -10.974 1.00 84.44 89 GLY A CA 1
ATOM 742 C C . GLY A 1 89 ? 14.060 -3.316 -12.405 1.00 84.44 89 GLY A C 1
ATOM 743 O O . GLY A 1 89 ? 14.923 -3.271 -13.282 1.00 84.44 89 GLY A O 1
ATOM 744 N N . ILE A 1 90 ? 12.788 -2.979 -12.641 1.00 83.50 90 ILE A N 1
ATOM 745 C CA . ILE A 1 90 ? 12.298 -2.572 -13.969 1.00 83.50 90 ILE A CA 1
ATOM 746 C C . ILE A 1 90 ? 12.935 -1.241 -14.396 1.00 83.50 90 ILE A C 1
ATOM 748 O O . ILE A 1 90 ? 13.423 -1.123 -15.520 1.00 83.50 90 ILE A O 1
ATOM 752 N N . VAL A 1 91 ? 13.001 -0.248 -13.502 1.00 81.44 91 VAL A N 1
ATOM 753 C CA . VAL A 1 91 ? 13.613 1.057 -13.811 1.00 81.44 91 VAL A CA 1
ATOM 754 C C . VAL A 1 91 ? 15.106 0.915 -14.111 1.00 81.44 91 VAL A C 1
ATOM 756 O O . VAL A 1 91 ? 15.595 1.510 -15.071 1.00 81.44 91 VAL A O 1
ATOM 759 N N . GLN A 1 92 ? 15.829 0.085 -13.357 1.00 82.00 92 GLN A N 1
ATOM 760 C CA . GLN A 1 92 ? 17.240 -0.198 -13.634 1.00 82.00 92 GLN A CA 1
ATOM 761 C C . GLN A 1 92 ? 17.435 -0.835 -15.015 1.00 82.00 92 GLN A C 1
ATOM 763 O O . GLN A 1 92 ? 18.287 -0.388 -15.783 1.00 82.00 92 GLN A O 1
ATOM 768 N N . GLN A 1 93 ? 16.619 -1.832 -15.369 1.00 81.25 93 GLN A N 1
ATOM 769 C CA . GLN A 1 93 ? 16.665 -2.456 -16.696 1.00 81.25 93 GLN A CA 1
ATOM 770 C C . GLN A 1 93 ? 16.348 -1.454 -17.814 1.00 81.25 93 GLN A C 1
ATOM 772 O O . GLN A 1 93 ? 17.010 -1.458 -18.854 1.00 81.25 93 GLN A O 1
ATOM 777 N N . PHE A 1 94 ? 15.381 -0.563 -17.592 1.00 81.38 94 PHE A N 1
ATOM 778 C CA . PHE A 1 94 ? 15.028 0.493 -18.537 1.00 81.38 94 PHE A CA 1
ATOM 779 C C . PHE A 1 94 ? 16.179 1.488 -18.762 1.00 81.38 94 PHE A C 1
ATOM 781 O O . PHE A 1 94 ? 16.497 1.806 -19.908 1.00 81.38 94 PH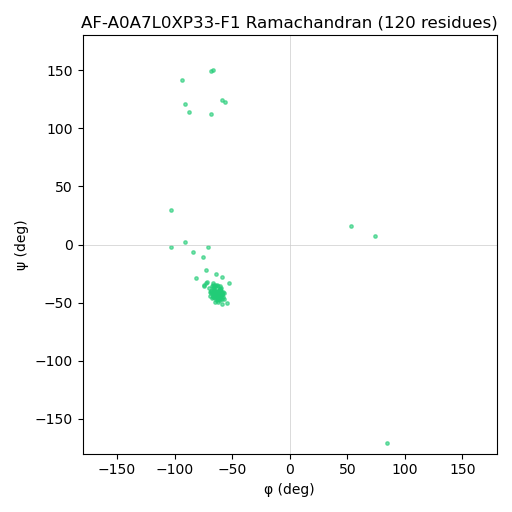E A O 1
ATOM 788 N N . LEU A 1 95 ? 16.861 1.927 -17.698 1.00 79.81 95 LEU A N 1
ATOM 789 C CA . LEU A 1 95 ? 18.022 2.823 -17.789 1.00 79.81 95 LEU A CA 1
ATOM 790 C C . LEU A 1 95 ? 19.208 2.167 -18.517 1.00 79.81 95 LEU A C 1
ATOM 792 O O . LEU A 1 95 ? 19.836 2.788 -19.377 1.00 79.81 95 LEU A O 1
ATOM 796 N N . VAL A 1 96 ? 19.487 0.886 -18.251 1.00 82.12 96 VAL A N 1
ATOM 797 C CA . VAL A 1 96 ? 20.514 0.124 -18.990 1.00 82.12 96 VAL A CA 1
ATOM 798 C C . VAL A 1 96 ? 20.168 0.045 -20.481 1.00 82.12 96 VAL A C 1
ATOM 800 O O . VAL A 1 96 ? 21.032 0.228 -21.341 1.00 82.12 96 VAL A O 1
ATOM 803 N N . LEU A 1 97 ? 18.897 -0.171 -20.820 1.00 80.44 97 LEU A N 1
ATOM 804 C CA . LEU A 1 97 ? 18.454 -0.232 -22.213 1.00 80.44 97 LEU A CA 1
ATOM 805 C C . LEU A 1 97 ? 18.571 1.127 -22.930 1.00 80.44 97 LEU A C 1
ATOM 807 O O . LEU A 1 97 ? 18.896 1.171 -24.116 1.00 80.44 97 LEU A O 1
ATOM 811 N N . LEU A 1 98 ? 18.346 2.239 -22.222 1.00 77.94 98 LEU A N 1
ATOM 812 C CA . LEU A 1 98 ? 18.528 3.589 -22.766 1.00 77.94 98 LEU A CA 1
ATOM 813 C C . LEU A 1 98 ? 20.007 3.925 -23.012 1.00 77.94 98 LEU A C 1
ATOM 815 O O . LEU A 1 98 ? 20.347 4.436 -24.082 1.00 77.94 98 LEU A O 1
ATOM 819 N N . THR A 1 99 ? 20.891 3.602 -22.061 1.00 74.69 99 THR A N 1
ATOM 820 C CA . THR A 1 99 ? 22.342 3.861 -22.176 1.00 74.69 99 THR A CA 1
ATOM 821 C C . THR A 1 99 ? 23.018 3.030 -23.266 1.00 74.69 99 THR A C 1
ATOM 823 O O . THR A 1 99 ? 23.931 3.517 -23.930 1.00 74.69 99 THR A O 1
ATOM 826 N N . THR A 1 100 ? 22.549 1.802 -23.496 1.00 77.19 100 THR A N 1
ATOM 827 C CA . THR A 1 100 ? 23.069 0.901 -24.541 1.00 77.19 100 THR A CA 1
ATOM 828 C C . THR A 1 100 ? 22.468 1.152 -25.926 1.00 77.19 100 THR A C 1
ATOM 830 O O . THR A 1 100 ? 22.920 0.564 -26.910 1.00 77.19 100 THR A O 1
ATOM 833 N N . SER A 1 101 ? 21.473 2.038 -26.041 1.00 74.69 101 SER A N 1
ATOM 834 C CA . SER A 1 101 ? 20.859 2.363 -27.328 1.00 74.69 101 SER A CA 1
ATOM 835 C C . SER A 1 101 ? 21.840 3.081 -28.267 1.00 74.69 101 SER A C 1
ATOM 837 O O . SER A 1 101 ? 22.753 3.791 -27.843 1.00 74.69 101 SER A O 1
ATOM 839 N N . SER A 1 102 ? 21.678 2.897 -29.577 1.00 70.50 102 SER A N 1
ATOM 840 C CA . SER A 1 102 ? 22.504 3.558 -30.598 1.00 70.50 102 SER A CA 1
ATOM 841 C C . SER A 1 102 ? 22.153 5.038 -30.808 1.00 70.50 102 SER A C 1
ATOM 843 O O . SER A 1 102 ? 22.894 5.734 -31.492 1.00 70.50 102 SER A O 1
ATOM 845 N N . ASP A 1 103 ? 21.037 5.507 -30.243 1.00 78.56 103 ASP A N 1
ATOM 846 C CA . ASP A 1 103 ? 20.519 6.867 -30.407 1.00 78.56 103 ASP A CA 1
ATOM 847 C C . ASP A 1 103 ? 21.064 7.789 -29.309 1.00 78.56 103 ASP A C 1
ATOM 849 O O . ASP A 1 103 ? 20.854 7.576 -28.113 1.00 78.56 103 ASP A O 1
ATOM 853 N N . GLU A 1 104 ? 21.764 8.837 -29.727 1.00 73.38 104 GLU A N 1
ATOM 854 C CA . GLU A 1 104 ? 22.380 9.816 -28.837 1.00 73.38 104 GLU A CA 1
ATOM 855 C C . GLU A 1 104 ? 21.336 10.557 -27.985 1.00 73.38 104 GLU A C 1
ATOM 857 O O . GLU A 1 104 ? 21.551 10.784 -26.793 1.00 73.38 104 GLU A O 1
ATOM 862 N N . SER A 1 105 ? 20.154 10.834 -28.545 1.00 76.12 105 SER A N 1
ATOM 863 C CA . SER A 1 105 ? 19.057 11.508 -27.837 1.00 76.12 105 SER A CA 1
ATOM 864 C C . SER A 1 105 ? 18.498 10.646 -26.702 1.00 76.12 105 SER A C 1
ATOM 866 O O . SER A 1 105 ? 18.179 11.157 -25.626 1.00 76.12 105 SER A O 1
ATOM 868 N N . LEU A 1 106 ? 18.422 9.326 -26.904 1.00 71.75 106 LEU A N 1
ATOM 869 C CA . LEU A 1 106 ? 17.976 8.377 -25.876 1.00 71.75 106 LEU A CA 1
ATOM 870 C C . LEU A 1 106 ? 19.021 8.193 -24.767 1.00 71.75 106 LEU A C 1
ATOM 872 O O . LEU A 1 106 ? 18.655 8.045 -23.599 1.00 71.75 106 LEU A O 1
ATOM 876 N N . ARG A 1 107 ? 20.316 8.290 -25.091 1.00 69.56 107 ARG A N 1
ATOM 877 C CA . ARG A 1 107 ? 21.383 8.329 -24.075 1.00 69.56 107 ARG A CA 1
ATOM 878 C C . ARG A 1 107 ? 21.303 9.592 -23.217 1.00 69.56 107 ARG A C 1
ATOM 880 O O . ARG A 1 107 ? 21.407 9.498 -21.995 1.00 69.56 107 ARG A O 1
ATOM 887 N N . PHE A 1 108 ? 21.042 10.756 -23.820 1.00 73.12 108 PHE A N 1
ATOM 888 C CA . PHE A 1 108 ? 20.817 11.999 -23.070 1.00 73.12 108 PHE A CA 1
ATOM 889 C C . PHE A 1 108 ? 19.572 11.934 -22.177 1.00 73.12 108 PHE A C 1
ATOM 891 O O . PHE A 1 108 ? 19.582 12.474 -21.069 1.00 73.12 108 PHE A O 1
ATOM 898 N N . LEU A 1 109 ? 18.513 11.248 -22.617 1.00 73.69 109 LEU A N 1
ATOM 899 C CA . LEU A 1 109 ? 17.330 11.012 -21.789 1.00 73.69 109 LEU A CA 1
ATOM 900 C C . LEU A 1 109 ? 17.668 10.169 -20.551 1.00 73.69 109 LEU A C 1
ATOM 902 O O . LEU A 1 109 ? 17.225 10.509 -19.456 1.00 73.69 109 LEU A O 1
ATOM 906 N N . SER A 1 110 ? 18.504 9.135 -20.694 1.00 69.56 110 SER A N 1
ATOM 907 C CA . SER A 1 110 ? 18.983 8.346 -19.550 1.00 69.56 110 SER A CA 1
ATOM 908 C C . SER A 1 110 ? 19.695 9.207 -18.509 1.00 69.56 110 SER A C 1
ATOM 910 O O . SER A 1 110 ? 19.465 9.037 -17.315 1.00 69.56 110 SER A O 1
ATOM 912 N N . PHE A 1 111 ? 20.528 10.152 -18.954 1.00 66.62 111 PHE A N 1
ATOM 913 C CA . PHE A 1 111 ? 21.241 11.065 -18.060 1.00 66.62 111 PHE A CA 1
ATOM 914 C C . PHE A 1 111 ? 20.289 11.990 -17.289 1.00 66.62 111 PHE A C 1
ATOM 916 O O . PHE A 1 111 ? 20.534 12.302 -16.129 1.00 66.62 111 PHE A O 1
ATOM 923 N N . ARG A 1 112 ? 19.176 12.412 -17.904 1.00 75.44 112 ARG A N 1
ATOM 924 C CA . ARG A 1 112 ? 18.158 13.216 -17.208 1.00 75.44 112 ARG A CA 1
ATOM 925 C C . ARG A 1 112 ? 17.318 12.399 -16.229 1.00 75.44 112 ARG A C 1
ATOM 927 O O . ARG A 1 112 ? 16.917 12.933 -15.201 1.00 75.44 112 ARG A O 1
ATOM 934 N N . LEU A 1 113 ? 17.038 11.137 -16.548 1.00 71.00 113 LEU A N 1
ATOM 935 C CA . LEU A 1 113 ? 16.229 10.256 -15.703 1.00 71.00 113 LEU A CA 1
ATOM 936 C C . LEU A 1 113 ? 16.993 9.759 -14.468 1.00 71.00 113 LEU A C 1
ATOM 938 O O . LEU A 1 113 ? 16.401 9.661 -13.397 1.00 71.00 113 LEU A O 1
ATOM 942 N N . ASP A 1 114 ? 18.297 9.506 -14.594 1.00 68.75 114 ASP A N 1
ATOM 943 C CA . ASP A 1 114 ? 19.183 9.144 -13.477 1.00 68.75 114 ASP A CA 1
ATOM 944 C C . ASP A 1 114 ? 20.065 10.321 -13.025 1.00 68.75 114 ASP A C 1
ATOM 946 O O . ASP A 1 114 ? 21.174 10.138 -12.532 1.00 68.75 114 ASP A O 1
ATOM 950 N N . PHE A 1 115 ? 19.583 11.558 -13.178 1.00 61.09 115 PHE A N 1
ATOM 951 C CA . PHE A 1 115 ? 20.347 12.756 -12.801 1.00 61.09 115 PHE A CA 1
ATOM 952 C C . PHE A 1 115 ? 20.740 12.768 -11.312 1.00 61.09 115 PHE A C 1
ATOM 954 O O . PHE A 1 115 ? 21.764 13.330 -10.938 1.00 61.09 115 PHE A O 1
ATOM 961 N N . ASN A 1 116 ? 19.940 12.112 -10.466 1.00 59.34 116 ASN A N 1
ATOM 962 C CA . ASN A 1 116 ? 20.188 11.990 -9.029 1.00 59.34 116 ASN A CA 1
ATOM 963 C C . ASN A 1 116 ? 21.012 10.745 -8.645 1.00 59.34 116 ASN A C 1
ATOM 965 O O . ASN A 1 116 ? 21.176 10.491 -7.456 1.00 59.34 116 ASN A O 1
ATOM 969 N N . GLU A 1 117 ? 21.462 9.937 -9.614 1.00 62.47 117 GLU A N 1
ATOM 970 C CA . GLU A 1 117 ? 22.168 8.654 -9.416 1.00 62.47 117 GLU A CA 1
ATOM 971 C C . GLU A 1 117 ? 21.449 7.649 -8.500 1.00 62.47 117 GLU A C 1
ATOM 973 O O . GLU A 1 117 ? 22.036 6.680 -8.015 1.00 62.47 117 GLU A O 1
ATOM 978 N N . HIS A 1 118 ? 20.160 7.870 -8.249 1.00 65.94 118 HIS A N 1
ATOM 979 C CA . HIS A 1 118 ? 19.361 7.095 -7.310 1.00 65.94 118 HIS A CA 1
ATOM 980 C C . HIS A 1 118 ? 19.225 5.630 -7.750 1.00 65.94 118 HIS A C 1
ATOM 982 O O . HIS A 1 118 ? 19.008 4.748 -6.919 1.00 65.94 118 HIS A O 1
ATOM 988 N N . TYR A 1 119 ? 19.353 5.360 -9.053 1.00 62.84 119 TYR A N 1
ATOM 989 C CA . TYR A 1 119 ? 19.159 4.031 -9.624 1.00 62.84 119 TYR A CA 1
ATOM 990 C C . TYR A 1 119 ? 20.460 3.314 -9.977 1.00 62.84 119 TYR A C 1
ATOM 992 O O . TYR A 1 119 ? 20.394 2.147 -10.379 1.00 62.84 119 TYR A O 1
ATOM 1000 N N . LYS A 1 120 ? 21.628 3.948 -9.791 1.00 59.56 120 LYS A N 1
ATOM 1001 C CA . LYS A 1 120 ? 22.913 3.265 -9.966 1.00 59.56 120 LYS A CA 1
ATOM 1002 C C . LYS A 1 120 ? 22.957 2.033 -9.067 1.00 59.56 120 LYS A C 1
ATOM 1004 O O . LYS A 1 120 ? 22.775 2.117 -7.853 1.00 59.56 120 LYS A O 1
ATOM 1009 N N . ALA A 1 121 ? 23.179 0.875 -9.680 1.00 52.16 121 ALA A N 1
ATOM 1010 C CA . ALA A 1 121 ? 23.456 -0.343 -8.940 1.00 52.16 121 ALA A CA 1
ATOM 1011 C C . ALA A 1 121 ? 24.713 -0.113 -8.081 1.00 52.16 121 ALA A C 1
ATOM 1013 O O . ALA A 1 121 ? 25.747 0.299 -8.611 1.00 52.16 121 ALA A O 1
ATOM 1014 N N . ARG A 1 122 ? 24.598 -0.322 -6.765 1.00 44.22 122 ARG A N 1
ATOM 1015 C CA . ARG A 1 122 ? 25.767 -0.595 -5.921 1.00 44.22 122 ARG A CA 1
ATOM 1016 C C . ARG A 1 122 ? 26.318 -1.972 -6.245 1.00 44.22 122 ARG A C 1
ATOM 1018 O O . ARG A 1 122 ? 25.489 -2.865 -6.532 1.00 44.22 122 ARG A O 1
#

Radius of gyration: 24.2 Å; Cα contacts (8 Å, |Δi|>4): 51; chains: 1; bounding box: 53×24×64 Å

Mean predicted aligned error: 8.97 Å

Foldseek 3Di:
DVVLVVLVVVLVVLVVVLVVLVVVVVVLVVVLVVVVVVVVVVQVVCVVVVNHGDPPVVVVVNVVVVVVSVVCVVVSVVSNVVSVVSSLVSVLVSLVVQCPDPDPVSVVVSCVVCVVVPNPDD

Organism: Tyrannus savana (NCBI:txid137541)

Secondary structure (DSSP, 8-state):
-HHHHHHHHHHHHHHHHHHHHHHHHHHHHHHHHHHHHHHHHHHHHHHHTT--S--HHHHHHHHHHHHHHHHHHHHHHHHHHHHHHHHHHHHHHHHHHHHTSS-HHHHHHHHHHTTT-TT---

Nearest PDB structures (foldseek):
  9g3y-assembly1_H  TM=9.280E-01  e=7.687E-11  Sus scrofa
  9g3y-assembly1_D  TM=9.082E-01  e=6.434E-11  Sus scrofa
  8t3k-assembly1_C  TM=3.311E-01  e=1.954E+00  Bacillus subtilis subsp. subtilis str. 168

pLDDT: mean 81.9, std 9.97, range [44.22, 93.81]

InterPro domains:
  IPR040457 Gamma tubulin complex component, C-terminal [PF04130] (2-119)